Protein AF-A0A970L3P2-F1 (afdb_monomer_lite)

Structure (mmCIF, N/CA/C/O backbone):
data_AF-A0A970L3P2-F1
#
_entry.id   AF-A0A970L3P2-F1
#
loop_
_atom_site.group_PDB
_atom_site.id
_atom_site.type_symbol
_atom_site.label_atom_id
_atom_site.label_alt_id
_atom_site.label_comp_id
_atom_site.label_asym_id
_atom_site.label_entity_id
_atom_site.label_seq_id
_atom_site.pdbx_PDB_ins_code
_atom_site.Cartn_x
_atom_site.Cartn_y
_atom_site.Cartn_z
_atom_site.occupancy
_atom_site.B_iso_or_equiv
_atom_site.auth_seq_id
_atom_site.auth_comp_id
_atom_site.auth_asym_id
_atom_site.auth_atom_id
_atom_site.pdbx_PDB_model_num
ATOM 1 N N . MET A 1 1 ? -22.405 3.181 32.696 1.00 53.66 1 MET A N 1
ATOM 2 C CA . MET A 1 1 ? -21.511 2.122 32.189 1.00 53.66 1 MET A CA 1
ATOM 3 C C . MET A 1 1 ? -20.166 2.773 31.976 1.00 53.66 1 MET A C 1
ATOM 5 O O . MET A 1 1 ? -20.123 3.815 31.338 1.00 53.66 1 MET A O 1
ATOM 9 N N . ASP A 1 2 ? -19.135 2.236 32.612 1.00 56.00 2 ASP A N 1
ATOM 10 C CA . ASP A 1 2 ? -17.771 2.753 32.566 1.00 56.00 2 ASP A CA 1
ATOM 11 C C . ASP A 1 2 ? -17.159 2.445 31.186 1.00 56.00 2 ASP A C 1
ATOM 13 O O . ASP A 1 2 ? -16.958 1.280 30.841 1.00 56.00 2 ASP A O 1
ATOM 17 N N . GLU A 1 3 ? -16.956 3.471 30.351 1.00 60.38 3 GLU A N 1
ATOM 18 C CA . GLU A 1 3 ? -16.436 3.327 28.976 1.00 60.38 3 GLU A CA 1
ATOM 19 C C . GLU A 1 3 ? -14.970 2.834 28.948 1.00 60.38 3 GLU A C 1
ATOM 21 O O . GLU A 1 3 ? -14.478 2.420 27.898 1.00 60.38 3 GLU A O 1
ATOM 26 N N . THR A 1 4 ? -14.298 2.789 30.104 1.00 60.22 4 THR A N 1
ATOM 27 C CA . THR A 1 4 ? -12.889 2.391 30.271 1.00 60.22 4 THR A CA 1
ATOM 28 C C . THR A 1 4 ? -12.622 0.907 29.956 1.00 60.22 4 THR A C 1
ATOM 30 O O . THR A 1 4 ? -11.481 0.519 29.719 1.00 60.22 4 THR A O 1
ATOM 33 N N . HIS A 1 5 ? -13.665 0.070 29.878 1.00 67.25 5 HIS A N 1
ATOM 34 C CA . HIS A 1 5 ? -13.560 -1.372 29.604 1.00 67.25 5 HIS A CA 1
ATOM 35 C C . HIS A 1 5 ? -14.125 -1.808 28.240 1.00 67.25 5 HIS A C 1
ATOM 37 O O . HIS A 1 5 ? -14.385 -2.995 28.030 1.00 67.25 5 HIS A O 1
ATOM 43 N N . ALA A 1 6 ? -14.344 -0.885 27.298 1.00 78.50 6 ALA A N 1
ATOM 44 C CA . ALA A 1 6 ? -14.815 -1.267 25.968 1.00 78.50 6 ALA A CA 1
ATOM 45 C C . ALA A 1 6 ? -13.792 -2.173 25.250 1.00 78.50 6 ALA A C 1
ATOM 47 O O . ALA A 1 6 ? -12.587 -1.907 25.270 1.00 78.50 6 ALA A O 1
ATOM 48 N N . ALA A 1 7 ? -14.279 -3.243 24.610 1.00 85.31 7 ALA A N 1
ATOM 49 C CA . ALA A 1 7 ? -13.447 -4.161 23.835 1.00 85.31 7 ALA A CA 1
ATOM 50 C C . ALA A 1 7 ? -12.849 -3.466 22.602 1.00 85.31 7 ALA A C 1
ATOM 52 O O . ALA A 1 7 ? -13.503 -2.627 21.975 1.00 85.31 7 ALA A O 1
ATOM 53 N N . LEU A 1 8 ? -11.619 -3.843 22.242 1.00 88.44 8 LEU A N 1
ATOM 54 C CA . LEU A 1 8 ? -10.981 -3.394 21.009 1.00 88.44 8 LEU A CA 1
ATOM 55 C C . LEU A 1 8 ? -11.651 -4.071 19.805 1.00 88.44 8 LEU A C 1
ATOM 57 O O . LEU A 1 8 ? -11.759 -5.295 19.742 1.00 88.44 8 LEU A O 1
ATOM 61 N N . GLN A 1 9 ? -12.074 -3.263 18.844 1.00 89.44 9 GLN A N 1
ATOM 62 C CA . GLN A 1 9 ? -12.615 -3.678 17.557 1.00 89.44 9 GLN A CA 1
ATOM 63 C C . GLN A 1 9 ? -11.616 -3.327 16.458 1.00 89.44 9 GLN A C 1
ATOM 65 O O . GLN A 1 9 ? -10.942 -2.298 16.534 1.00 89.44 9 GLN A O 1
ATOM 70 N N . TRP A 1 10 ? -11.538 -4.166 15.428 1.00 89.94 10 TRP A N 1
ATOM 71 C CA . TRP A 1 10 ? -10.658 -3.941 14.289 1.00 89.94 10 TRP A CA 1
ATOM 72 C C . TRP A 1 10 ? -11.342 -4.310 12.974 1.00 89.94 10 TRP A C 1
ATOM 74 O O . TRP A 1 10 ? -12.224 -5.167 12.942 1.00 89.94 10 TRP A O 1
ATOM 84 N N . ALA A 1 11 ? -10.938 -3.643 11.897 1.00 90.50 11 ALA A N 1
ATOM 85 C CA . ALA A 1 11 ? -11.348 -3.953 10.533 1.00 90.50 11 ALA A CA 1
ATOM 86 C C . ALA A 1 11 ? -10.172 -3.741 9.578 1.00 90.50 11 ALA A C 1
ATOM 88 O O . ALA A 1 11 ? -9.333 -2.868 9.809 1.00 90.50 11 ALA A O 1
ATOM 89 N N . HIS A 1 12 ? -10.125 -4.529 8.508 1.00 92.56 12 HIS A N 1
ATOM 90 C CA . HIS A 1 12 ? -9.111 -4.446 7.463 1.00 92.56 12 HIS A CA 1
ATOM 91 C C . HIS A 1 12 ? -9.793 -4.456 6.099 1.00 92.56 12 HIS A C 1
ATOM 93 O O . HIS A 1 12 ? -10.695 -5.257 5.875 1.00 92.56 12 HIS A O 1
ATOM 99 N N . GLU A 1 13 ? -9.355 -3.563 5.220 1.00 94.62 13 GLU A N 1
ATOM 100 C CA . GLU A 1 13 ? -9.806 -3.478 3.834 1.00 94.62 13 GLU A CA 1
ATOM 101 C C . GLU A 1 13 ? -8.587 -3.331 2.922 1.00 94.62 13 GLU A C 1
ATOM 103 O O . GLU A 1 13 ? -7.642 -2.608 3.254 1.00 94.62 13 GLU A O 1
ATOM 108 N N . ARG A 1 14 ? -8.617 -3.993 1.763 1.00 95.25 14 ARG A N 1
ATOM 109 C CA . ARG A 1 14 ? -7.575 -3.901 0.736 1.00 95.25 14 ARG A CA 1
ATOM 110 C C . ARG A 1 14 ? -8.177 -3.452 -0.585 1.00 95.25 14 ARG A C 1
ATOM 112 O O . ARG A 1 14 ? -9.149 -4.041 -1.049 1.00 95.25 14 ARG A O 1
ATOM 119 N N . VAL A 1 15 ? -7.545 -2.471 -1.222 1.00 96.69 15 VAL A N 1
ATOM 120 C CA . VAL A 1 15 ? -7.965 -1.943 -2.524 1.00 96.69 15 VAL A CA 1
ATOM 121 C C . VAL A 1 15 ? -6.792 -1.854 -3.501 1.00 96.69 15 VAL A C 1
ATOM 123 O O . VAL A 1 15 ? -5.674 -1.500 -3.127 1.00 96.69 15 VAL A O 1
ATOM 126 N N . ASP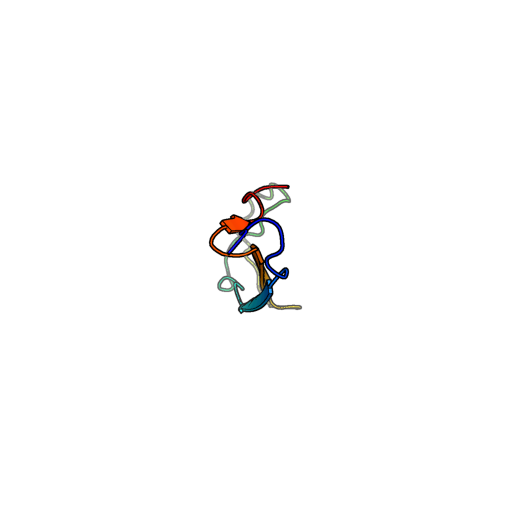 A 1 16 ? -7.063 -2.158 -4.768 1.00 96.62 16 ASP A N 1
ATOM 127 C CA . ASP A 1 16 ? -6.119 -1.979 -5.869 1.00 96.62 16 ASP A CA 1
ATOM 128 C C . ASP A 1 16 ? -5.983 -0.490 -6.216 1.00 96.62 16 ASP A C 1
ATOM 130 O O . ASP A 1 16 ? -6.971 0.183 -6.512 1.00 96.62 16 ASP A O 1
ATOM 134 N N . ILE A 1 17 ? -4.751 0.013 -6.188 1.00 96.62 17 ILE A N 1
ATOM 135 C CA . ILE A 1 17 ? -4.399 1.396 -6.532 1.00 96.62 17 ILE A CA 1
ATOM 136 C C . ILE A 1 17 ? -3.418 1.461 -7.712 1.00 96.62 17 ILE A C 1
ATOM 138 O O . ILE A 1 17 ? -2.721 2.462 -7.887 1.00 96.62 17 ILE A O 1
ATOM 142 N N . THR A 1 18 ? -3.325 0.393 -8.510 1.00 95.62 18 THR A N 1
ATOM 143 C CA . THR A 1 18 ? -2.400 0.309 -9.645 1.00 95.62 18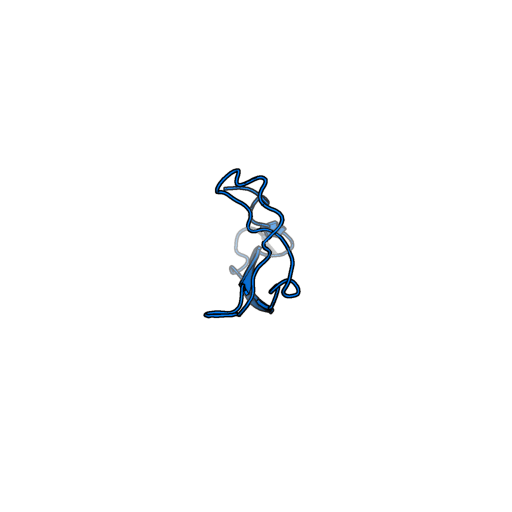 THR A CA 1
ATOM 144 C C . THR A 1 18 ? -2.691 1.420 -10.658 1.00 95.62 18 THR A C 1
ATOM 146 O O . THR A 1 18 ? -3.786 1.462 -11.228 1.00 95.62 18 THR A O 1
ATOM 149 N N . PRO A 1 19 ? -1.735 2.330 -10.916 1.00 92.12 19 PRO A N 1
ATOM 150 C CA . PRO A 1 19 ? -1.939 3.395 -11.882 1.00 92.12 19 PRO A CA 1
ATOM 151 C C . PRO A 1 19 ? -1.905 2.850 -13.325 1.00 92.12 19 PRO A C 1
ATOM 153 O O . PRO A 1 19 ? -1.394 1.754 -13.569 1.00 92.12 19 PRO A O 1
ATOM 156 N N . PRO A 1 20 ? -2.408 3.610 -14.314 1.00 91.62 20 PRO A N 1
ATOM 157 C CA . PRO A 1 20 ? -2.313 3.225 -15.718 1.00 91.62 20 PRO A CA 1
ATOM 158 C C . PRO A 1 20 ? -0.865 3.037 -16.196 1.00 91.62 20 PRO A C 1
ATOM 160 O O . PRO A 1 20 ? 0.059 3.719 -15.745 1.00 91.62 20 PRO A O 1
ATOM 163 N N . LEU A 1 21 ? -0.682 2.155 -17.181 1.00 91.94 21 LEU A N 1
ATOM 164 C CA . LEU A 1 21 ? 0.579 2.033 -17.914 1.00 91.94 21 LEU A CA 1
ATOM 165 C C . LEU A 1 21 ? 0.920 3.327 -18.670 1.00 91.94 21 LEU A C 1
ATOM 167 O O . LEU A 1 21 ? 0.053 4.137 -18.990 1.00 9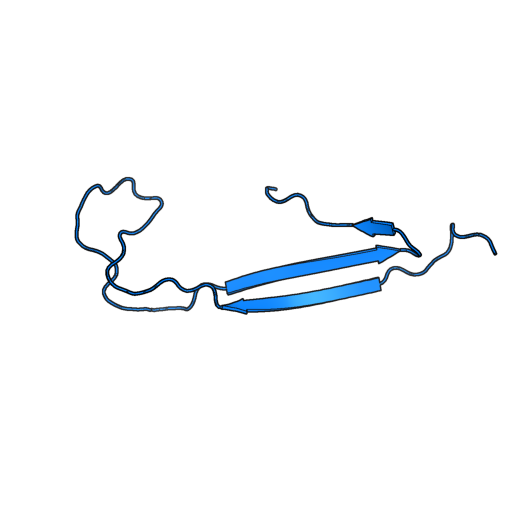1.94 21 LEU A O 1
ATOM 171 N N . GLY A 1 22 ? 2.203 3.504 -18.981 1.00 89.38 22 GLY A N 1
ATOM 172 C CA . GLY A 1 22 ? 2.727 4.671 -19.693 1.00 89.38 22 GLY A CA 1
ATOM 173 C C . GLY A 1 22 ? 3.108 5.846 -18.792 1.00 89.38 22 GLY A C 1
ATOM 174 O O . GLY A 1 22 ? 3.688 6.811 -19.283 1.00 89.38 22 GLY A O 1
ATOM 175 N N . LEU A 1 23 ? 2.863 5.758 -17.481 1.00 87.56 23 LEU A N 1
ATOM 176 C CA . LEU A 1 23 ? 3.321 6.754 -16.513 1.00 87.56 23 LEU A CA 1
ATOM 177 C C . LEU A 1 23 ? 4.777 6.495 -16.079 1.00 87.56 23 LEU A C 1
ATOM 179 O O . LEU A 1 23 ? 5.162 5.332 -15.934 1.00 87.56 23 LEU A O 1
ATOM 183 N N . PRO A 1 24 ? 5.601 7.541 -15.876 1.00 86.62 24 PRO A N 1
ATOM 184 C CA . PRO A 1 24 ? 6.952 7.392 -15.334 1.00 86.62 24 PRO A CA 1
ATOM 185 C C . PRO A 1 24 ? 6.960 6.768 -13.933 1.00 86.62 24 PRO A C 1
ATOM 187 O O . PRO A 1 24 ? 6.089 7.052 -13.111 1.00 86.62 24 PRO A O 1
ATOM 190 N N . MET A 1 25 ? 7.984 5.964 -13.641 1.00 87.00 25 MET A N 1
ATOM 191 C CA . MET A 1 25 ? 8.187 5.387 -12.310 1.00 87.00 25 MET A CA 1
ATOM 192 C C . MET A 1 25 ? 8.665 6.439 -11.303 1.00 87.00 25 MET A C 1
ATOM 194 O O . MET A 1 25 ? 9.640 7.154 -11.546 1.00 87.00 25 MET A O 1
ATOM 198 N N . GLY A 1 26 ? 8.019 6.482 -10.136 1.00 86.50 26 GLY A N 1
ATOM 199 C CA . GLY A 1 26 ? 8.501 7.240 -8.980 1.00 86.50 26 GLY A CA 1
ATOM 200 C C . GLY A 1 26 ? 9.723 6.586 -8.316 1.00 86.50 26 GLY A C 1
ATOM 201 O O . GLY A 1 26 ? 9.985 5.401 -8.497 1.00 86.50 26 GLY A O 1
ATOM 202 N N . GLY A 1 27 ? 10.483 7.360 -7.534 1.00 88.75 27 GLY A N 1
ATOM 203 C CA . GLY A 1 27 ? 11.561 6.856 -6.664 1.00 88.75 27 GLY A CA 1
ATOM 204 C C . GLY A 1 27 ? 12.978 6.900 -7.251 1.00 88.75 27 GLY A C 1
ATOM 205 O O . GLY A 1 27 ? 13.916 7.218 -6.529 1.00 88.75 27 GLY A O 1
ATOM 206 N N . TYR A 1 28 ? 13.153 6.688 -8.558 1.00 87.00 28 TYR A N 1
ATOM 207 C CA . TYR A 1 28 ? 14.493 6.633 -9.177 1.00 87.00 28 TYR A CA 1
ATOM 208 C C . TYR A 1 28 ? 15.030 7.979 -9.682 1.00 87.00 28 TYR A C 1
ATOM 210 O O . TYR A 1 28 ? 16.105 8.024 -10.277 1.00 87.00 28 TYR A O 1
ATOM 218 N N . ALA A 1 29 ? 14.264 9.066 -9.524 1.00 83.50 29 ALA A N 1
ATOM 219 C CA . ALA A 1 29 ? 14.552 10.385 -10.107 1.00 83.50 29 ALA A CA 1
ATOM 220 C C . ALA A 1 29 ? 14.884 10.347 -11.619 1.00 83.50 29 ALA A C 1
ATOM 222 O O . ALA A 1 29 ? 15.497 11.271 -12.160 1.00 83.50 29 ALA A O 1
ATOM 223 N N . SER A 1 30 ? 14.461 9.286 -12.315 1.00 78.69 30 SER A N 1
ATOM 224 C CA . SER A 1 30 ? 14.641 9.148 -13.752 1.00 78.69 30 SER A CA 1
ATOM 225 C C . SER A 1 30 ? 13.691 10.111 -14.446 1.00 78.69 30 SER A C 1
ATOM 227 O O . SER A 1 30 ? 12.479 9.920 -14.449 1.00 78.69 30 SER A O 1
ATOM 229 N N . ARG A 1 31 ? 14.252 11.167 -15.037 1.00 70.81 31 ARG A N 1
ATOM 230 C CA . ARG A 1 31 ? 13.502 12.151 -15.836 1.00 70.81 31 ARG A CA 1
ATOM 231 C C . ARG A 1 31 ? 13.131 11.626 -17.229 1.00 70.81 31 ARG A C 1
ATOM 233 O O . ARG A 1 31 ? 12.631 12.388 -18.051 1.00 70.81 31 ARG A O 1
ATOM 240 N N . GLY A 1 32 ? 13.437 10.361 -17.521 1.00 68.38 32 GLY A N 1
ATOM 241 C CA . GLY A 1 32 ? 13.106 9.730 -18.792 1.00 68.38 32 GLY A CA 1
ATOM 242 C C . GLY A 1 32 ? 11.594 9.637 -19.001 1.00 68.38 32 GLY A C 1
ATOM 243 O O . GLY A 1 32 ? 10.834 9.417 -18.063 1.00 68.38 32 GLY A O 1
ATOM 244 N N . THR A 1 33 ? 11.160 9.780 -20.251 1.00 67.62 33 THR A N 1
ATOM 245 C CA . THR A 1 33 ? 9.745 9.725 -20.662 1.00 67.62 33 THR A CA 1
ATOM 246 C C . THR A 1 33 ? 9.210 8.302 -20.819 1.00 67.62 33 THR A C 1
ATOM 248 O O . THR A 1 33 ? 8.021 8.117 -21.074 1.00 67.62 33 THR A O 1
ATOM 251 N N . THR A 1 34 ? 10.067 7.283 -20.694 1.00 76.88 34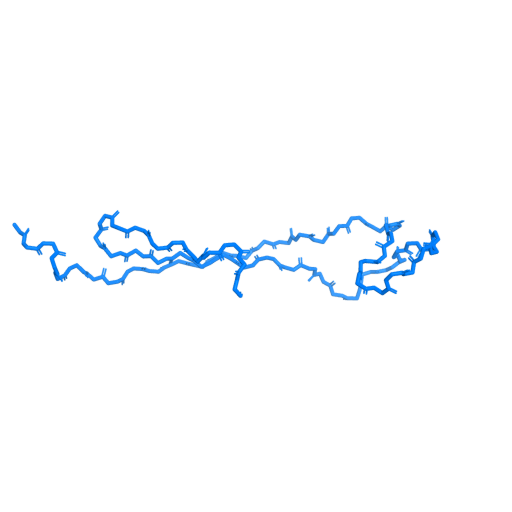 THR A N 1
ATOM 252 C CA . THR A 1 34 ? 9.656 5.885 -20.828 1.00 76.88 34 THR A CA 1
ATOM 253 C C . THR A 1 34 ? 8.881 5.461 -19.586 1.00 76.88 34 THR A C 1
ATOM 255 O O . THR A 1 34 ? 9.468 5.046 -18.589 1.00 76.88 34 THR A O 1
ATOM 258 N N . GLY A 1 35 ? 7.559 5.582 -19.649 1.00 83.69 35 GLY A N 1
ATOM 259 C CA . GLY A 1 35 ? 6.677 5.079 -18.607 1.00 83.69 35 GLY A CA 1
ATOM 260 C C . GLY A 1 35 ? 6.602 3.552 -18.547 1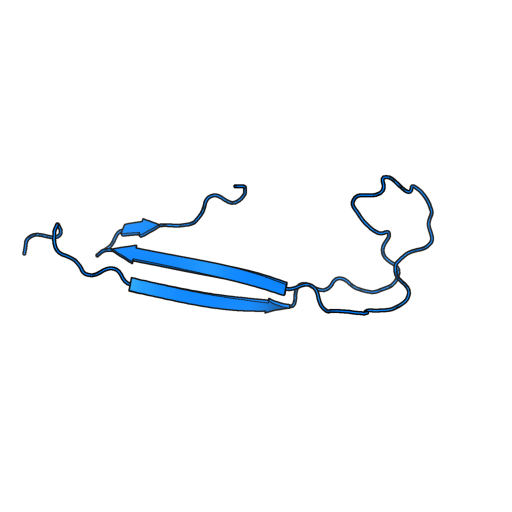.00 83.69 35 GLY A C 1
ATOM 261 O O . GLY A 1 35 ? 7.125 2.845 -19.416 1.00 83.69 35 GLY A O 1
ATOM 262 N N . CYS A 1 36 ? 5.931 3.045 -17.514 1.00 87.06 36 CYS A N 1
ATOM 263 C CA . CYS A 1 36 ? 5.718 1.615 -17.285 1.00 87.06 36 CYS A CA 1
ATOM 264 C C . CYS A 1 36 ? 5.068 0.940 -18.493 1.00 87.06 36 CYS A C 1
ATOM 266 O O . CYS A 1 36 ? 4.097 1.455 -19.042 1.00 87.06 36 CYS A O 1
ATOM 268 N N . ARG A 1 37 ? 5.568 -0.233 -18.892 1.00 92.19 37 ARG A N 1
ATOM 269 C CA . ARG A 1 37 ? 5.076 -0.960 -20.081 1.00 92.19 37 ARG A CA 1
ATOM 270 C C . ARG A 1 37 ? 4.264 -2.208 -19.758 1.00 92.19 37 ARG A C 1
ATOM 272 O O . ARG A 1 37 ? 3.556 -2.705 -20.624 1.00 92.19 37 ARG A O 1
ATOM 279 N N . ALA A 1 38 ? 4.385 -2.711 -18.538 1.00 93.19 38 ALA A N 1
ATOM 280 C CA . ALA A 1 38 ? 3.677 -3.883 -18.060 1.00 93.19 38 ALA A CA 1
ATOM 281 C C . ALA A 1 38 ? 3.491 -3.783 -16.545 1.00 93.19 38 ALA A C 1
ATOM 283 O O . ALA A 1 38 ? 4.188 -3.015 -15.878 1.00 93.19 38 ALA A O 1
ATOM 284 N N . ILE A 1 39 ? 2.534 -4.554 -16.040 1.00 94.19 39 ILE A N 1
ATOM 285 C CA . ILE A 1 39 ? 2.299 -4.757 -14.614 1.00 94.19 39 ILE A CA 1
ATOM 286 C C . ILE A 1 39 ? 2.832 -6.153 -14.308 1.00 94.19 39 ILE A C 1
ATOM 288 O O . ILE A 1 39 ? 2.329 -7.125 -14.869 1.00 94.19 39 ILE A O 1
ATOM 292 N N . GLU A 1 40 ? 3.862 -6.233 -13.472 1.00 94.81 40 GLU A N 1
ATOM 293 C CA . GLU A 1 40 ? 4.313 -7.504 -12.896 1.00 94.81 40 GLU A CA 1
ATOM 294 C C . GLU A 1 40 ? 3.388 -7.883 -11.737 1.00 94.81 40 GLU A C 1
ATOM 296 O O . GLU A 1 40 ? 2.720 -8.909 -11.801 1.00 94.81 40 GLU A O 1
ATOM 301 N N . ASP A 1 41 ? 3.236 -6.965 -10.777 1.00 96.12 41 ASP A N 1
ATOM 302 C CA . ASP A 1 41 ? 2.313 -7.069 -9.650 1.00 96.12 41 ASP A CA 1
ATOM 303 C C . ASP A 1 41 ? 1.485 -5.792 -9.479 1.00 96.12 41 ASP A C 1
ATOM 305 O O . ASP A 1 41 ? 1.925 -4.680 -9.786 1.00 96.12 41 ASP A O 1
ATOM 309 N N . ARG A 1 42 ? 0.259 -5.953 -8.971 1.00 96.12 42 ARG A N 1
ATOM 310 C CA . ARG A 1 42 ? -0.657 -4.837 -8.707 1.00 96.12 42 ARG A CA 1
ATOM 311 C C . ARG A 1 42 ? -0.286 -4.118 -7.419 1.00 96.12 42 ARG A C 1
ATOM 313 O O . ARG A 1 42 ? -0.079 -4.755 -6.387 1.00 96.12 42 ARG A O 1
ATOM 320 N N . LEU A 1 43 ? -0.313 -2.790 -7.451 1.00 95.62 43 LEU A N 1
ATOM 321 C CA . LEU A 1 43 ? -0.131 -1.975 -6.260 1.00 95.62 43 LEU A CA 1
ATOM 322 C C . LEU A 1 43 ? -1.397 -2.029 -5.400 1.00 95.62 43 LEU A C 1
ATOM 324 O O . LEU A 1 43 ? -2.495 -1.758 -5.881 1.00 95.62 43 LEU A O 1
ATOM 328 N N . GLN A 1 44 ? -1.236 -2.368 -4.125 1.00 96.88 44 GLN A N 1
ATOM 329 C CA . GLN A 1 44 ? -2.334 -2.471 -3.167 1.00 96.88 44 GLN A CA 1
ATOM 330 C C . GLN A 1 44 ? -2.208 -1.385 -2.101 1.00 96.88 44 GLN A C 1
ATOM 332 O O . GLN A 1 44 ? -1.104 -1.028 -1.690 1.00 96.88 44 GLN A O 1
ATOM 337 N N . CYS A 1 45 ? -3.348 -0.887 -1.636 1.00 94.19 45 CYS A N 1
ATOM 338 C CA . CYS A 1 45 ? -3.456 -0.088 -0.428 1.00 94.19 45 CYS A CA 1
ATOM 339 C C . CYS A 1 45 ? -4.243 -0.885 0.612 1.00 94.19 45 CYS A C 1
ATOM 341 O O . CYS A 1 45 ? -5.358 -1.338 0.346 1.00 94.19 45 CYS A O 1
ATOM 343 N N . ASP A 1 46 ? -3.657 -1.051 1.792 1.00 93.50 46 ASP A N 1
ATOM 344 C CA . ASP A 1 46 ? -4.290 -1.683 2.942 1.00 93.50 46 ASP A CA 1
ATOM 345 C C . ASP A 1 46 ? -4.715 -0.604 3.944 1.00 93.50 46 ASP A C 1
ATOM 347 O O . ASP A 1 46 ? -3.926 0.265 4.314 1.00 93.50 46 ASP A O 1
ATOM 351 N N . THR A 1 47 ? -5.960 -0.667 4.411 1.00 89.69 47 THR A N 1
ATOM 352 C CA . THR A 1 47 ? -6.475 0.186 5.487 1.00 89.69 47 THR A CA 1
ATOM 353 C C . THR A 1 47 ? -6.784 -0.670 6.704 1.00 89.69 47 THR A C 1
ATOM 355 O O . THR A 1 47 ? -7.553 -1.624 6.612 1.00 89.69 47 THR A O 1
ATOM 358 N N . LEU A 1 48 ? -6.220 -0.306 7.856 1.00 90.38 48 LEU A N 1
ATOM 359 C CA . LEU A 1 48 ? -6.517 -0.915 9.150 1.00 90.38 48 LEU A CA 1
ATOM 360 C C . LEU A 1 48 ? -7.248 0.107 10.028 1.00 90.38 48 LEU A C 1
ATOM 362 O O . LEU A 1 48 ? -6.720 1.186 10.295 1.00 90.38 48 LEU A O 1
ATOM 366 N N . LEU A 1 49 ? -8.452 -0.229 10.486 1.00 86.75 49 LEU A N 1
ATOM 367 C CA . LEU A 1 49 ? -9.202 0.573 11.450 1.00 86.75 49 LEU A CA 1
ATOM 368 C C . LEU A 1 49 ? -9.185 -0.108 12.809 1.00 86.75 49 LEU A C 1
ATOM 370 O O . LEU A 1 49 ? -9.463 -1.300 12.911 1.00 86.75 49 LEU A O 1
ATOM 374 N N . LEU A 1 50 ? -8.927 0.677 13.850 1.00 90.38 50 LEU A N 1
ATOM 375 C CA . LEU A 1 50 ? -9.002 0.248 15.241 1.00 90.38 50 LEU A CA 1
ATOM 376 C C . LEU A 1 50 ? -9.999 1.140 15.981 1.00 90.38 50 LEU A C 1
ATOM 378 O O . LEU A 1 50 ? -10.000 2.360 15.809 1.00 90.38 50 LEU A O 1
ATOM 382 N N . ALA A 1 51 ? -10.851 0.552 16.813 1.00 87.12 51 ALA A N 1
ATOM 383 C CA . ALA A 1 51 ? -11.804 1.294 17.628 1.00 87.12 51 ALA A CA 1
ATOM 384 C C . ALA A 1 51 ? -11.913 0.704 19.034 1.00 87.12 51 ALA A C 1
ATOM 386 O O . ALA A 1 51 ? -11.883 -0.510 19.211 1.00 87.12 51 ALA A O 1
ATOM 387 N N . GLN A 1 52 ? -12.072 1.567 20.034 1.00 88.06 52 GLN A N 1
ATOM 388 C CA . GLN A 1 52 ? -12.367 1.171 21.407 1.00 88.06 52 GLN A CA 1
ATOM 389 C C . GLN A 1 52 ? -13.501 2.053 21.933 1.00 88.06 52 GLN A C 1
ATOM 391 O O . GLN A 1 52 ? -13.343 3.262 22.114 1.00 88.06 52 GLN A O 1
ATOM 396 N N . GLY A 1 53 ? -14.685 1.465 22.113 1.00 84.25 53 GLY A N 1
ATOM 397 C CA . GLY A 1 53 ? -15.897 2.231 22.408 1.00 84.25 53 GLY A CA 1
ATOM 398 C C . GLY A 1 53 ? -16.251 3.182 21.257 1.00 84.25 53 GLY A C 1
ATOM 399 O O . GLY A 1 53 ? -16.481 2.740 20.135 1.00 84.25 53 GLY A O 1
ATOM 400 N N . LYS A 1 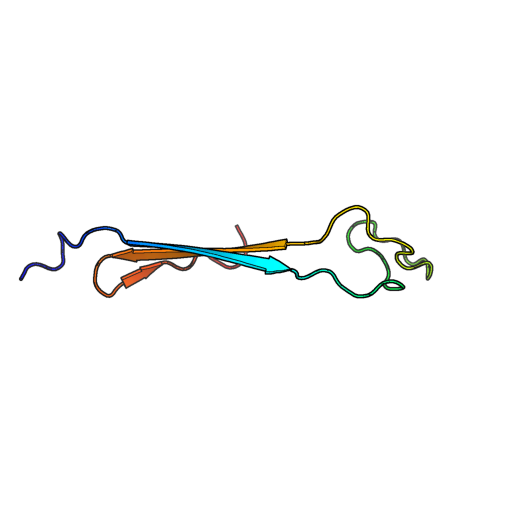54 ? -16.302 4.493 21.526 1.00 80.00 54 LYS A N 1
ATOM 401 C CA . LYS A 1 54 ? -16.566 5.535 20.508 1.00 80.00 54 LYS A CA 1
ATOM 402 C C . LYS A 1 54 ? -15.293 6.117 19.888 1.00 80.00 54 LYS A C 1
ATOM 404 O O . LYS A 1 54 ? -15.377 6.864 18.914 1.00 80.00 54 LYS A O 1
ATOM 409 N N . THR A 1 55 ? -14.127 5.786 20.437 1.00 77.69 55 THR A N 1
ATOM 410 C CA . THR A 1 55 ? -12.840 6.289 19.959 1.00 77.69 55 THR A CA 1
ATOM 411 C C . THR A 1 55 ? -12.382 5.460 18.770 1.00 77.69 55 THR A C 1
ATOM 413 O O . THR A 1 55 ? -12.321 4.234 18.851 1.00 77.69 55 THR A O 1
ATOM 416 N N . ARG A 1 56 ? -12.049 6.130 17.665 1.00 74.44 56 ARG A N 1
ATOM 417 C CA . ARG A 1 56 ? -11.436 5.520 16.481 1.00 74.44 56 ARG A CA 1
ATOM 418 C C . ARG A 1 56 ? -9.976 5.938 16.418 1.00 74.44 56 ARG A C 1
ATOM 420 O O . ARG A 1 56 ? -9.677 7.126 16.506 1.00 74.44 56 ARG A O 1
ATOM 427 N N . PHE A 1 57 ? -9.091 4.972 16.235 1.00 74.06 57 PHE A N 1
ATOM 428 C CA . PHE A 1 57 ? -7.671 5.194 16.025 1.00 74.06 57 PHE A CA 1
ATOM 429 C C . PHE A 1 57 ? -7.396 5.021 14.536 1.00 74.06 57 PHE A C 1
ATOM 431 O O . PHE A 1 57 ? -7.540 3.930 13.983 1.00 74.06 57 PHE A O 1
ATOM 438 N N . LEU A 1 58 ? -7.053 6.125 13.884 1.00 67.12 58 LEU A N 1
ATOM 439 C CA . LEU A 1 58 ? -6.529 6.111 12.527 1.00 67.12 58 LEU A CA 1
ATOM 440 C C . LEU A 1 58 ? -5.009 6.104 12.643 1.00 67.12 58 LEU A C 1
ATOM 442 O O . LEU A 1 58 ? -4.451 6.928 13.372 1.00 67.12 58 LEU A O 1
ATOM 446 N N . ALA A 1 59 ? -4.347 5.176 11.952 1.00 62.59 59 ALA A N 1
ATOM 447 C CA . ALA A 1 59 ? -2.904 5.270 11.791 1.00 62.59 59 ALA A CA 1
ATOM 448 C C . ALA A 1 59 ? -2.585 6.626 11.126 1.00 62.59 59 ALA A C 1
ATOM 450 O O . ALA A 1 59 ? -3.291 7.016 10.187 1.00 62.59 59 ALA A O 1
ATOM 451 N N . PRO A 1 60 ? -1.593 7.387 11.620 1.00 56.53 60 PRO A N 1
ATOM 452 C CA . PRO A 1 60 ? -1.192 8.621 10.964 1.00 56.53 60 PRO A CA 1
ATOM 453 C C . PRO A 1 60 ? -0.792 8.315 9.509 1.00 56.53 60 PRO A C 1
ATOM 455 O O . PRO A 1 60 ? -0.195 7.271 9.258 1.00 56.53 60 PRO A O 1
ATOM 458 N N . PRO A 1 61 ? -1.088 9.206 8.545 1.00 57.47 61 PRO A N 1
ATOM 459 C CA . PRO A 1 61 ? -0.875 8.937 7.118 1.00 57.47 61 PRO A CA 1
ATOM 460 C C . PRO A 1 61 ? 0.597 8.725 6.703 1.00 57.47 61 PRO A C 1
ATOM 462 O O . PRO A 1 61 ? 0.867 8.463 5.534 1.00 57.47 61 PRO A O 1
ATOM 465 N N . TRP A 1 62 ? 1.547 8.830 7.637 1.00 53.72 62 TRP A N 1
ATOM 466 C CA . TRP A 1 62 ? 2.984 8.685 7.408 1.00 53.72 62 TRP A CA 1
ATOM 467 C C . TRP A 1 62 ? 3.688 8.260 8.708 1.00 53.72 62 TRP A C 1
ATOM 469 O O . TRP A 1 62 ? 4.116 9.101 9.502 1.00 53.72 62 TRP A O 1
ATOM 479 N N . THR A 1 63 ? 3.793 6.949 8.914 1.00 44.72 63 THR A N 1
ATOM 480 C CA . THR A 1 63 ? 4.788 6.277 9.770 1.00 44.72 63 THR A CA 1
ATOM 481 C C . THR A 1 63 ? 5.326 5.080 9.021 1.00 44.72 63 THR A C 1
ATOM 483 O O . THR A 1 63 ? 4.477 4.382 8.420 1.00 44.72 63 THR A O 1
#

pLDDT: mean 82.61, std 13.42, range [44.72, 96.88]

Sequence (63 aa):
MDETHAALQWAHERVDITPPLGLPMGGYASRGTTGCRAIEDRLQCDTLLLAQGKTRFLAPPWT

Radius of gyration: 19.23 Å; chains: 1; bounding box: 36×20×53 Å

Secondary structure (DSSP, 8-state):
--GGGPPEEEEEEEEE-PPPTTPPPSSS----S------SS--EEEEEEEEETTEEEEPPS--

Foldseek 3Di:
DPLPPFDKDKDKDKDFPADDFQDCDPDPPPPDSRTHDDDPDTDMDMFMWIDRRPDIDGDPPPD